Protein AF-A0AAU7AT79-F1 (afdb_monomer_lite)

Sequence (120 aa):
MSTGVRNTGIILLLALGVYALPGGGDTAAFLGALFSTLILASFVFAAWRMYREHRVSLYGLGDRDRGMLYGSVAAIVLAAAGSNKLLNGTGPEIVLWLGLVGGAIYGFYTVYTNFRAYNF

pLDDT: mean 85.04, std 7.36, range [48.0, 95.81]

Radius of gyration: 20.92 Å; chains: 1; bounding box: 58×31×55 Å

Structure (mmCIF, N/CA/C/O backbone):
data_AF-A0AAU7AT79-F1
#
_entry.id   AF-A0AAU7AT79-F1
#
loop_
_atom_site.group_PDB
_atom_site.id
_atom_site.type_symbol
_atom_site.label_atom_id
_atom_site.label_alt_id
_atom_site.label_comp_id
_atom_site.label_asym_id
_atom_site.label_entity_id
_atom_site.label_seq_id
_atom_site.pdbx_PDB_ins_code
_atom_site.Cartn_x
_atom_site.Cartn_y
_atom_site.Cartn_z
_atom_site.occupancy
_atom_site.B_iso_or_equiv
_atom_site.auth_seq_id
_atom_site.auth_comp_id
_atom_site.auth_asym_id
_atom_site.auth_atom_id
_atom_site.pdbx_PDB_model_num
ATOM 1 N N . MET A 1 1 ? 37.171 -10.091 -0.252 1.00 61.50 1 MET A N 1
ATOM 2 C CA . MET A 1 1 ? 35.912 -9.486 -0.751 1.00 61.50 1 MET A CA 1
ATOM 3 C C . MET A 1 1 ? 34.798 -9.813 0.227 1.00 61.50 1 MET A C 1
ATOM 5 O O . MET A 1 1 ? 34.676 -10.975 0.591 1.00 61.50 1 MET A O 1
ATOM 9 N N . SER A 1 2 ? 34.026 -8.822 0.679 1.00 75.69 2 SER A N 1
ATOM 10 C CA . SER A 1 2 ? 32.837 -9.075 1.502 1.00 75.69 2 SER A CA 1
ATOM 11 C C . SER A 1 2 ? 31.763 -9.777 0.663 1.00 75.69 2 SER A C 1
ATOM 13 O O . SER A 1 2 ? 31.662 -9.554 -0.546 1.00 75.69 2 SER A O 1
ATOM 15 N N . THR A 1 3 ? 30.962 -10.640 1.288 1.00 83.88 3 THR A N 1
ATOM 16 C CA . THR A 1 3 ? 29.921 -11.439 0.618 1.00 83.88 3 THR A CA 1
ATOM 17 C C . THR A 1 3 ? 28.972 -10.577 -0.222 1.00 83.88 3 THR A C 1
ATOM 19 O O . THR A 1 3 ? 28.595 -10.977 -1.320 1.00 83.88 3 THR A O 1
ATOM 22 N N . GLY A 1 4 ? 28.663 -9.359 0.240 1.00 84.19 4 GLY A N 1
ATOM 23 C CA . GLY A 1 4 ? 27.832 -8.400 -0.492 1.00 84.19 4 GLY A CA 1
ATOM 24 C C . GLY A 1 4 ? 28.435 -7.977 -1.833 1.00 84.19 4 GLY A C 1
ATOM 25 O O . GLY A 1 4 ? 27.763 -8.069 -2.852 1.00 84.19 4 GLY A O 1
ATOM 26 N N . VAL A 1 5 ? 29.719 -7.602 -1.867 1.00 88.88 5 VAL A N 1
ATOM 27 C CA . VAL A 1 5 ? 30.388 -7.162 -3.108 1.00 88.88 5 VAL A CA 1
ATOM 28 C C . VAL A 1 5 ? 30.427 -8.285 -4.146 1.00 88.88 5 VAL A C 1
ATOM 30 O O . VAL A 1 5 ? 30.172 -8.054 -5.326 1.00 88.88 5 VAL A O 1
ATOM 33 N N . ARG A 1 6 ? 30.692 -9.521 -3.706 1.00 88.06 6 ARG A N 1
ATOM 34 C CA . ARG A 1 6 ? 30.677 -10.699 -4.584 1.00 88.06 6 ARG A CA 1
ATOM 35 C C . ARG A 1 6 ? 29.274 -10.976 -5.131 1.00 88.06 6 ARG A C 1
ATOM 37 O O . ARG A 1 6 ? 29.130 -11.178 -6.332 1.00 88.06 6 ARG A O 1
ATOM 44 N N . ASN A 1 7 ? 28.255 -10.987 -4.274 1.00 92.50 7 ASN A N 1
ATOM 45 C CA . ASN A 1 7 ? 26.883 -11.283 -4.689 1.00 92.50 7 ASN A CA 1
ATOM 46 C C . ASN A 1 7 ? 26.353 -10.227 -5.664 1.00 92.50 7 ASN A C 1
ATOM 48 O O . ASN A 1 7 ? 25.788 -10.584 -6.694 1.00 92.50 7 ASN A O 1
ATOM 52 N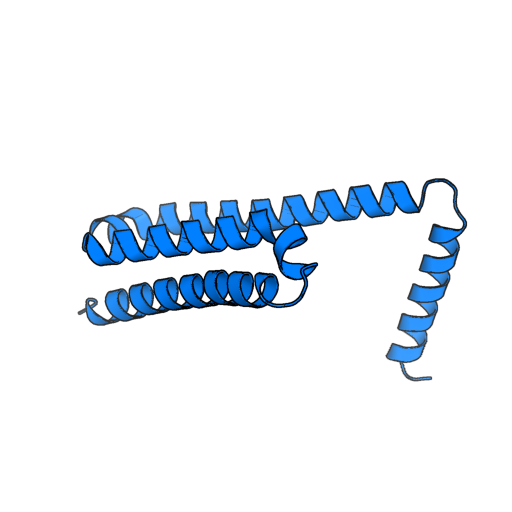 N . THR A 1 8 ? 26.605 -8.946 -5.394 1.00 89.31 8 THR A N 1
ATOM 53 C CA . THR A 1 8 ? 26.244 -7.860 -6.311 1.00 89.31 8 THR A CA 1
ATOM 54 C C . THR A 1 8 ? 26.952 -8.007 -7.658 1.00 89.31 8 THR A C 1
ATOM 56 O O . THR A 1 8 ? 26.312 -7.870 -8.696 1.00 89.31 8 THR A O 1
ATOM 59 N N . GLY A 1 9 ? 28.243 -8.364 -7.669 1.00 90.69 9 GLY A N 1
ATOM 60 C CA . GLY A 1 9 ? 28.981 -8.627 -8.909 1.00 90.69 9 GLY A CA 1
ATOM 61 C C . GLY A 1 9 ? 28.399 -9.782 -9.733 1.00 90.69 9 GLY A C 1
ATOM 62 O O . GLY A 1 9 ? 28.290 -9.670 -10.952 1.00 90.69 9 GLY A O 1
ATOM 63 N N . ILE A 1 10 ? 27.961 -10.863 -9.077 1.00 88.62 10 ILE A N 1
ATOM 64 C CA . ILE A 1 10 ? 27.292 -11.996 -9.739 1.00 88.62 10 ILE A CA 1
ATOM 65 C C . ILE A 1 10 ? 25.962 -11.550 -10.361 1.00 88.62 10 ILE A C 1
ATOM 67 O O . ILE A 1 10 ? 25.694 -11.867 -11.516 1.00 88.62 10 ILE A O 1
ATOM 71 N N . ILE A 1 11 ? 25.150 -10.78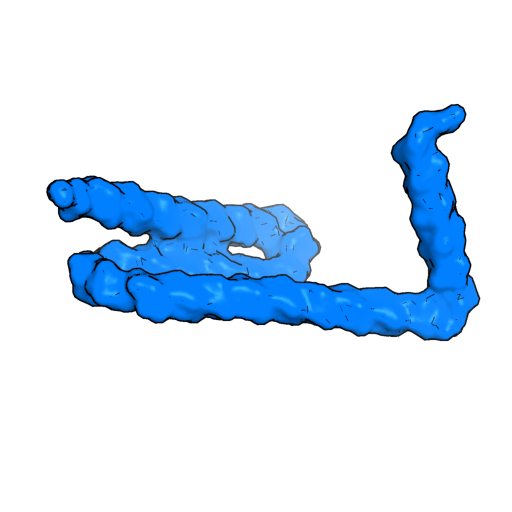6 -9.625 1.00 89.75 11 ILE A N 1
ATOM 72 C CA . ILE A 1 11 ? 23.864 -10.273 -10.123 1.00 89.75 11 ILE A CA 1
ATOM 73 C C . ILE A 1 11 ? 24.075 -9.374 -11.348 1.00 89.75 11 ILE A C 1
ATOM 75 O O . ILE A 1 11 ? 23.362 -9.520 -12.337 1.00 89.75 11 ILE A O 1
ATOM 79 N N . LEU A 1 12 ? 25.077 -8.488 -11.319 1.00 89.12 12 LEU A N 1
ATOM 80 C CA . LEU A 1 12 ? 25.396 -7.603 -12.444 1.00 89.12 12 LEU A CA 1
ATOM 81 C C . LEU A 1 12 ? 25.858 -8.374 -13.688 1.00 89.12 12 LEU A C 1
ATOM 83 O O . LEU A 1 12 ? 25.437 -8.047 -14.795 1.00 89.12 12 LEU A O 1
ATOM 87 N N . LEU A 1 13 ? 26.680 -9.414 -13.516 1.00 86.81 13 LEU A N 1
ATOM 88 C CA . LEU A 1 13 ? 27.111 -10.276 -14.622 1.00 86.81 13 LEU A CA 1
ATOM 89 C C . LEU A 1 13 ? 25.936 -11.027 -15.258 1.00 86.81 13 LEU A C 1
ATOM 91 O O . LEU A 1 13 ? 25.831 -11.078 -16.482 1.00 86.81 13 LEU A O 1
ATOM 95 N N . LEU A 1 14 ? 25.031 -11.570 -14.440 1.00 84.62 14 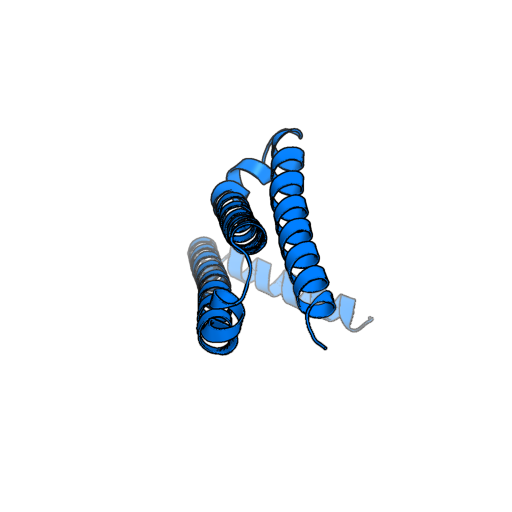LEU A N 1
ATOM 96 C CA . LEU A 1 14 ? 23.817 -12.225 -14.931 1.00 84.62 14 LEU A CA 1
ATOM 97 C C . LEU A 1 14 ? 22.905 -11.235 -15.666 1.00 84.62 14 LEU A C 1
ATOM 99 O O . LEU A 1 14 ? 22.402 -11.555 -16.740 1.00 84.62 14 LEU A O 1
ATOM 103 N N . ALA A 1 15 ? 22.738 -10.021 -15.134 1.00 81.25 15 ALA A N 1
ATOM 104 C CA . ALA A 1 15 ? 21.951 -8.968 -15.771 1.00 81.25 15 ALA A CA 1
ATOM 105 C C . ALA A 1 15 ? 22.518 -8.566 -17.146 1.00 81.25 15 ALA A C 1
ATOM 107 O O . ALA A 1 15 ? 21.756 -8.411 -18.097 1.00 81.25 15 ALA A O 1
ATOM 108 N N . LEU A 1 16 ? 23.846 -8.468 -17.276 1.00 81.31 16 LEU A N 1
ATOM 109 C CA . LEU A 1 16 ? 24.528 -8.237 -18.556 1.00 81.31 16 LEU A CA 1
ATOM 110 C C . LEU A 1 16 ? 24.276 -9.369 -19.561 1.00 81.31 16 LEU A C 1
ATOM 112 O O . LEU A 1 16 ? 24.021 -9.101 -20.734 1.00 81.31 16 LEU A O 1
ATOM 116 N N . GLY A 1 17 ? 24.295 -10.623 -19.101 1.00 77.75 17 GLY A N 1
ATOM 117 C CA . GLY A 1 17 ? 23.952 -11.782 -19.928 1.00 77.75 17 GLY A CA 1
ATOM 118 C C . GLY A 1 17 ? 22.506 -11.745 -20.433 1.00 77.75 17 GLY A C 1
ATOM 119 O O . GLY A 1 17 ? 22.263 -11.990 -21.610 1.00 77.75 17 GLY A O 1
ATOM 120 N N . VAL A 1 18 ? 21.553 -11.375 -19.571 1.00 76.62 18 VAL A N 1
ATOM 121 C CA . VAL A 1 18 ? 20.134 -11.220 -19.940 1.00 76.62 18 VAL A CA 1
ATOM 122 C C . VAL A 1 18 ? 19.924 -10.057 -20.912 1.00 76.62 18 VAL A C 1
ATOM 124 O O . VAL A 1 18 ? 19.138 -10.188 -21.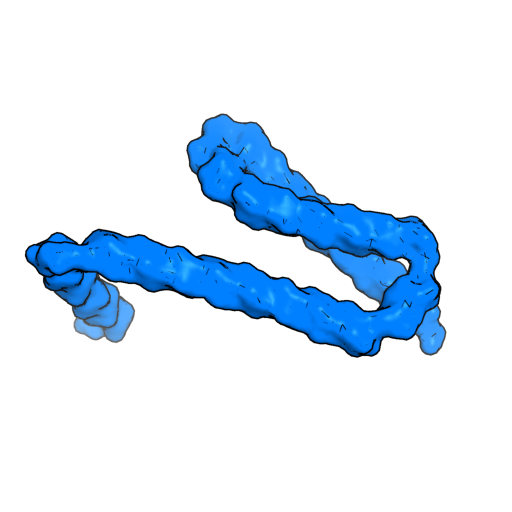844 1.00 76.62 18 VAL A O 1
ATOM 127 N N . TYR A 1 19 ? 20.642 -8.944 -20.739 1.00 76.38 19 TYR A N 1
ATOM 128 C CA . TYR A 1 19 ? 20.582 -7.797 -21.651 1.00 76.38 19 TYR A CA 1
ATOM 129 C C . TYR A 1 19 ? 21.080 -8.137 -23.066 1.00 76.38 19 TYR A C 1
ATOM 131 O O . TYR A 1 19 ? 20.535 -7.642 -24.048 1.00 76.38 19 TYR A O 1
ATOM 139 N N . ALA A 1 20 ? 22.099 -8.993 -23.178 1.00 77.38 20 ALA A N 1
ATOM 140 C CA . ALA A 1 20 ? 22.664 -9.407 -24.461 1.00 77.38 20 ALA A CA 1
ATOM 141 C C . ALA A 1 20 ? 21.814 -10.457 -25.209 1.00 77.38 20 ALA A C 1
ATOM 143 O O . ALA A 1 20 ? 22.027 -10.674 -26.403 1.00 77.38 20 ALA A O 1
ATOM 144 N N . LEU A 1 21 ? 20.868 -11.117 -24.531 1.00 75.69 21 LEU A N 1
ATOM 145 C CA . LEU A 1 21 ? 19.994 -12.130 -25.124 1.00 75.69 21 LEU A CA 1
ATOM 146 C C . LEU A 1 21 ? 18.786 -11.481 -25.833 1.00 75.69 21 LEU A C 1
ATOM 148 O O . LEU A 1 21 ? 18.089 -10.659 -25.227 1.00 75.69 21 LEU A O 1
ATOM 152 N N . PRO A 1 22 ? 18.465 -11.878 -27.082 1.00 68.88 22 PRO A N 1
ATOM 153 C CA . PRO A 1 22 ? 17.235 -11.444 -27.737 1.00 68.88 22 PRO A CA 1
ATOM 154 C C . PRO A 1 22 ? 16.021 -11.890 -26.904 1.00 68.88 22 PRO A C 1
ATOM 156 O O . PRO A 1 22 ? 15.870 -13.076 -26.621 1.00 68.88 22 PRO A O 1
ATOM 159 N N . GLY A 1 23 ? 15.174 -10.943 -26.487 1.00 76.12 23 GLY A N 1
ATOM 160 C CA . GLY A 1 23 ? 13.980 -11.206 -25.663 1.00 76.12 23 GLY A CA 1
ATOM 161 C C . GLY A 1 23 ? 14.153 -11.033 -24.144 1.00 76.12 23 GLY A C 1
ATOM 162 O O . GLY A 1 23 ? 13.191 -11.228 -23.395 1.00 76.12 23 GLY A O 1
ATOM 163 N N . GLY A 1 24 ? 15.336 -10.629 -23.656 1.00 75.44 24 GLY A N 1
ATOM 164 C CA . GLY A 1 24 ? 15.559 -10.361 -22.226 1.00 75.44 24 GLY A CA 1
ATOM 165 C C . GLY A 1 24 ? 14.680 -9.232 -21.668 1.00 75.44 24 GLY A C 1
ATOM 166 O O . GLY A 1 24 ? 14.120 -9.361 -20.578 1.00 75.44 24 GLY A O 1
ATOM 167 N N . GLY A 1 25 ? 14.493 -8.159 -22.445 1.00 80.06 25 GLY A N 1
ATOM 168 C CA . GLY A 1 25 ? 13.613 -7.040 -22.089 1.00 80.06 25 GLY A CA 1
ATOM 169 C C . GLY A 1 25 ? 12.141 -7.445 -21.977 1.00 80.06 25 GLY A C 1
ATOM 170 O O . GLY A 1 25 ? 11.493 -7.124 -20.982 1.00 80.06 25 GLY A O 1
ATOM 171 N N . ASP A 1 26 ? 11.639 -8.221 -22.939 1.00 85.00 26 ASP A N 1
ATOM 172 C CA . ASP A 1 26 ? 10.246 -8.690 -22.950 1.00 85.00 26 ASP A CA 1
ATOM 173 C C . ASP A 1 26 ? 9.962 -9.638 -21.782 1.00 85.00 26 ASP A C 1
ATOM 175 O O . ASP A 1 26 ? 8.939 -9.524 -21.104 1.00 85.00 26 ASP A O 1
ATOM 179 N N . THR A 1 27 ? 10.907 -10.534 -21.487 1.00 83.31 27 THR A N 1
ATOM 180 C CA . THR A 1 27 ? 10.808 -11.442 -20.338 1.00 83.31 27 THR A CA 1
ATOM 181 C C . THR A 1 27 ? 10.797 -10.664 -19.021 1.00 83.31 27 THR A C 1
ATOM 183 O O . THR A 1 27 ? 9.986 -10.950 -18.139 1.00 83.31 27 THR A O 1
ATOM 186 N N . ALA A 1 28 ? 11.657 -9.650 -18.881 1.00 84.19 28 ALA A N 1
ATOM 187 C CA . ALA A 1 28 ? 11.694 -8.803 -17.692 1.00 84.19 28 ALA A CA 1
ATOM 188 C C . ALA A 1 28 ? 10.398 -7.995 -17.516 1.00 84.19 28 ALA A C 1
ATOM 190 O O . ALA A 1 28 ? 9.873 -7.916 -16.404 1.00 84.19 28 ALA A O 1
ATOM 191 N N . ALA A 1 29 ? 9.848 -7.446 -18.602 1.00 86.25 29 ALA A N 1
ATOM 192 C CA . ALA A 1 29 ? 8.576 -6.731 -18.583 1.00 86.25 29 ALA A CA 1
ATOM 193 C C . ALA A 1 29 ? 7.410 -7.653 -18.192 1.00 86.25 29 ALA A C 1
ATOM 195 O O . ALA A 1 29 ? 6.599 -7.293 -17.337 1.00 86.25 29 ALA A O 1
ATOM 196 N N . PHE A 1 30 ? 7.362 -8.866 -18.753 1.00 88.94 30 PHE A N 1
ATOM 197 C CA . PHE A 1 30 ? 6.365 -9.875 -18.399 1.00 88.94 30 PHE A CA 1
ATOM 198 C C . PHE A 1 30 ? 6.438 -10.256 -16.917 1.00 88.94 30 PHE A C 1
ATOM 200 O O . PHE A 1 30 ? 5.422 -10.228 -16.224 1.00 88.94 30 PHE A O 1
ATOM 207 N N . LEU A 1 31 ? 7.635 -10.567 -16.408 1.00 89.12 31 LEU A N 1
ATOM 208 C CA . LEU A 1 31 ? 7.826 -10.894 -14.994 1.00 89.12 31 LEU A CA 1
ATOM 209 C C . LEU A 1 31 ? 7.451 -9.715 -14.092 1.00 89.12 31 LEU A C 1
ATOM 211 O O . LEU A 1 31 ? 6.778 -9.911 -13.082 1.00 89.12 31 LEU A O 1
ATOM 215 N N . GLY A 1 32 ? 7.825 -8.491 -14.470 1.00 89.06 32 GLY A N 1
ATOM 216 C CA . GLY A 1 32 ? 7.434 -7.278 -13.756 1.00 89.06 32 GLY A CA 1
ATOM 217 C C . GLY A 1 32 ? 5.915 -7.124 -13.663 1.00 89.06 32 GLY A C 1
ATOM 218 O O . GLY A 1 32 ? 5.380 -6.916 -12.573 1.00 89.06 32 GLY A O 1
ATOM 219 N N . ALA A 1 33 ? 5.207 -7.297 -14.781 1.00 88.75 33 ALA A N 1
ATOM 220 C CA . ALA A 1 33 ? 3.749 -7.248 -14.820 1.00 88.75 33 ALA A CA 1
ATOM 221 C C . ALA A 1 33 ? 3.104 -8.378 -14.000 1.00 88.75 33 ALA A C 1
ATOM 223 O O . ALA A 1 33 ? 2.156 -8.132 -13.249 1.00 88.75 33 ALA A O 1
ATOM 224 N N . LEU A 1 34 ? 3.637 -9.601 -14.091 1.00 92.50 34 LEU A N 1
ATOM 225 C CA . LEU A 1 34 ? 3.168 -10.758 -13.331 1.00 92.50 34 LEU A CA 1
ATOM 226 C C . LEU A 1 34 ? 3.298 -10.520 -11.824 1.00 92.50 34 LEU A C 1
ATOM 228 O O . LEU A 1 34 ? 2.315 -10.656 -11.097 1.00 92.50 34 LEU A O 1
ATOM 232 N N . PHE A 1 35 ? 4.481 -10.123 -11.349 1.00 90.88 35 PHE A N 1
ATOM 233 C CA . PHE A 1 35 ? 4.704 -9.854 -9.929 1.00 90.88 35 PHE A CA 1
ATOM 234 C C . PHE A 1 35 ? 3.872 -8.675 -9.434 1.00 90.88 35 PHE A C 1
ATOM 236 O O . PHE A 1 35 ? 3.262 -8.775 -8.374 1.00 90.88 35 PHE A O 1
ATOM 243 N N . SER A 1 36 ? 3.787 -7.591 -10.209 1.00 85.06 36 SER A N 1
ATOM 244 C CA . SER A 1 36 ? 2.928 -6.450 -9.877 1.00 85.06 36 SER A CA 1
ATOM 245 C C . SER A 1 36 ? 1.468 -6.883 -9.698 1.00 85.06 36 SER A C 1
ATOM 247 O O . SER A 1 36 ? 0.835 -6.555 -8.692 1.00 85.06 36 SER A O 1
ATOM 249 N N . THR A 1 37 ? 0.964 -7.713 -10.614 1.00 87.31 37 THR A N 1
ATOM 250 C CA . THR A 1 37 ? -0.399 -8.257 -10.560 1.00 87.31 37 THR A CA 1
ATOM 251 C C . THR A 1 37 ? -0.599 -9.176 -9.357 1.00 87.31 37 THR A C 1
ATOM 253 O O . THR A 1 37 ? -1.601 -9.052 -8.660 1.00 87.31 37 THR A O 1
ATOM 256 N N . LEU A 1 38 ? 0.349 -10.076 -9.072 1.00 91.50 38 LEU A N 1
ATOM 257 C CA . LEU A 1 38 ? 0.276 -10.981 -7.920 1.00 91.50 38 LEU A CA 1
ATOM 258 C C . LEU A 1 38 ? 0.292 -10.222 -6.591 1.00 91.50 38 LEU A C 1
ATOM 260 O O . LEU A 1 38 ? -0.478 -10.549 -5.688 1.00 91.50 38 LEU A O 1
ATOM 264 N N . ILE A 1 39 ? 1.125 -9.186 -6.478 1.00 86.06 39 ILE A N 1
ATOM 265 C CA . ILE A 1 39 ? 1.169 -8.316 -5.301 1.00 86.06 39 ILE A CA 1
ATOM 266 C C . ILE A 1 39 ? -0.183 -7.620 -5.127 1.00 86.06 39 ILE A C 1
ATOM 268 O O . ILE A 1 39 ? -0.772 -7.694 -4.049 1.00 86.06 39 ILE A O 1
ATOM 272 N N . LEU A 1 40 ? -0.729 -7.014 -6.184 1.00 85.94 40 LEU A N 1
ATOM 273 C CA . LEU A 1 40 ? -2.043 -6.374 -6.124 1.00 85.94 40 LEU A CA 1
ATOM 274 C C . LEU A 1 40 ? -3.148 -7.371 -5.739 1.00 85.94 40 LEU A C 1
ATOM 276 O O . LEU A 1 40 ? -3.956 -7.093 -4.854 1.00 85.94 40 LEU A O 1
ATOM 280 N N . ALA A 1 41 ? -3.151 -8.556 -6.351 1.00 87.19 41 ALA A N 1
ATOM 281 C CA . ALA A 1 41 ? -4.099 -9.620 -6.040 1.00 87.19 41 ALA A CA 1
ATOM 282 C C . ALA A 1 41 ? -3.995 -10.070 -4.575 1.00 87.19 41 ALA A C 1
ATOM 284 O O . ALA A 1 41 ? -5.019 -10.299 -3.932 1.00 87.19 41 ALA A O 1
ATOM 285 N N . SER A 1 42 ? -2.782 -10.135 -4.015 1.00 86.38 42 SER A N 1
ATOM 286 C CA . SER A 1 42 ? -2.568 -10.478 -2.606 1.00 86.38 42 SER A CA 1
ATOM 287 C C . SER A 1 42 ? -3.176 -9.441 -1.656 1.00 86.38 42 SER A C 1
ATOM 289 O O . SER A 1 42 ? -3.800 -9.823 -0.666 1.00 86.38 42 SER A O 1
ATOM 291 N N . PHE A 1 43 ? -3.101 -8.146 -1.988 1.00 83.75 43 PHE A N 1
ATOM 292 C CA . PHE A 1 43 ? -3.760 -7.089 -1.216 1.00 83.75 43 PHE A CA 1
ATOM 293 C C . PHE A 1 43 ? -5.284 -7.195 -1.284 1.00 83.75 43 PHE A C 1
ATOM 295 O O . PHE A 1 43 ? -5.948 -7.088 -0.254 1.00 83.75 43 PHE A O 1
ATOM 302 N N . VAL A 1 44 ? -5.848 -7.460 -2.467 1.00 85.31 44 VAL A N 1
ATOM 303 C CA . VAL A 1 44 ? -7.297 -7.676 -2.632 1.00 85.31 44 VAL A CA 1
ATOM 304 C C . VAL A 1 44 ? -7.756 -8.894 -1.832 1.00 85.31 44 VAL A C 1
ATOM 306 O O . VAL A 1 44 ? -8.759 -8.830 -1.121 1.00 85.31 44 VAL A O 1
ATOM 309 N N . PHE A 1 45 ? -6.999 -9.991 -1.892 1.00 86.06 45 PHE A N 1
ATOM 310 C CA . PHE A 1 45 ? -7.279 -11.190 -1.112 1.00 86.06 45 PHE A CA 1
ATOM 311 C C . PHE A 1 45 ? -7.203 -10.922 0.395 1.00 86.06 45 PHE A C 1
ATOM 313 O O . PHE A 1 45 ? -8.102 -11.329 1.130 1.00 86.06 45 PHE A O 1
ATOM 320 N N . ALA A 1 46 ? -6.181 -10.202 0.863 1.00 83.62 46 ALA A N 1
ATOM 321 C CA . ALA A 1 46 ? -6.042 -9.819 2.264 1.00 83.62 46 ALA A CA 1
ATOM 322 C C . ALA A 1 46 ? -7.207 -8.933 2.734 1.00 83.62 46 ALA A C 1
ATOM 324 O O . ALA A 1 46 ? -7.775 -9.181 3.798 1.00 83.62 46 ALA A O 1
ATOM 325 N N . ALA A 1 47 ? -7.624 -7.955 1.925 1.00 82.12 47 ALA A N 1
ATOM 326 C CA . ALA A 1 47 ? -8.783 -7.113 2.213 1.00 82.12 47 ALA A CA 1
ATOM 327 C C . ALA A 1 47 ? -10.079 -7.937 2.286 1.00 82.12 47 ALA A C 1
ATOM 329 O O . ALA A 1 47 ? -10.864 -7.785 3.223 1.00 82.12 47 ALA A O 1
ATOM 330 N N . TRP A 1 48 ? -10.281 -8.862 1.344 1.00 83.31 48 TRP A N 1
ATOM 331 C CA . TRP A 1 48 ? -11.427 -9.771 1.345 1.00 83.31 48 TRP A CA 1
ATOM 332 C C . TRP A 1 48 ? -11.436 -10.696 2.569 1.00 83.31 48 TRP A C 1
ATOM 334 O O . TRP A 1 48 ? -12.469 -10.846 3.226 1.00 83.31 48 TRP A O 1
ATOM 344 N N . ARG A 1 49 ? -10.283 -11.277 2.918 1.00 88.44 49 ARG A N 1
ATOM 345 C CA . ARG A 1 49 ? -10.090 -12.108 4.114 1.00 88.44 49 ARG A CA 1
ATOM 346 C C . ARG A 1 49 ? -10.454 -11.326 5.376 1.00 88.44 49 ARG A C 1
ATOM 348 O O . ARG A 1 49 ? -11.288 -11.797 6.147 1.00 88.44 49 ARG A O 1
ATOM 355 N N . MET A 1 50 ? -9.897 -10.126 5.537 1.00 81.31 50 MET A N 1
ATOM 356 C CA . MET A 1 50 ? -10.153 -9.246 6.681 1.00 81.31 50 MET A CA 1
ATOM 357 C C . MET A 1 50 ? -11.625 -8.862 6.790 1.00 81.31 50 MET A C 1
ATOM 359 O O . MET A 1 50 ? -12.196 -8.940 7.878 1.00 81.31 50 MET A O 1
ATOM 363 N N . TYR A 1 51 ? -12.263 -8.520 5.667 1.00 81.88 51 TYR A N 1
ATOM 364 C CA . TYR A 1 51 ? -13.695 -8.237 5.620 1.00 81.88 51 TYR A CA 1
ATOM 365 C C . TYR A 1 51 ? -14.524 -9.438 6.080 1.00 81.88 51 TYR A C 1
ATOM 367 O O . TYR A 1 51 ? -15.433 -9.287 6.889 1.00 81.88 51 TYR A O 1
ATOM 375 N N . ARG A 1 52 ? -14.209 -10.648 5.603 1.00 84.94 52 ARG A N 1
ATOM 376 C CA . ARG A 1 52 ? -14.944 -11.867 5.976 1.00 84.94 52 ARG A CA 1
ATOM 377 C C . ARG A 1 52 ? -14.817 -12.192 7.463 1.00 84.94 52 ARG A C 1
ATOM 379 O O . ARG A 1 52 ? -15.809 -12.613 8.053 1.00 84.94 52 ARG A O 1
ATOM 386 N N . GLU A 1 53 ? -13.641 -11.985 8.048 1.00 87.25 53 GLU A N 1
ATOM 387 C CA . GLU A 1 53 ? -13.385 -12.214 9.475 1.00 87.25 53 GLU A CA 1
ATOM 388 C C . GLU A 1 53 ? -14.071 -11.179 10.365 1.00 87.25 53 GLU A C 1
ATOM 390 O O . GLU A 1 53 ? -14.713 -11.538 11.348 1.00 87.25 53 GLU A O 1
ATOM 395 N N . HIS A 1 54 ? -14.000 -9.903 9.988 1.00 83.25 54 HIS A N 1
ATOM 396 C CA . HIS A 1 54 ? -14.460 -8.794 10.823 1.00 83.25 54 HIS A CA 1
ATOM 397 C C . HIS A 1 54 ? -15.828 -8.251 10.405 1.00 83.25 54 HIS A C 1
ATOM 399 O O . HIS A 1 54 ? -16.238 -7.208 10.904 1.00 83.25 54 HIS A O 1
ATOM 405 N N . ARG A 1 55 ? -16.565 -8.935 9.514 1.00 81.19 55 ARG A N 1
ATOM 406 C CA . ARG A 1 55 ? -17.850 -8.445 8.974 1.00 81.19 55 ARG A CA 1
ATOM 407 C C . ARG A 1 55 ? -18.832 -8.031 10.067 1.00 81.19 55 ARG A C 1
ATOM 409 O O . ARG A 1 55 ? -19.489 -7.010 9.929 1.00 81.19 55 ARG A O 1
ATOM 416 N N . VAL A 1 56 ? -18.913 -8.803 11.152 1.00 80.12 56 VAL A N 1
ATOM 417 C CA . VAL A 1 56 ? -19.836 -8.537 12.267 1.00 80.12 56 VAL A CA 1
ATOM 418 C C . VAL A 1 56 ? -19.428 -7.253 12.988 1.00 80.12 56 VAL A C 1
ATOM 420 O O . VAL A 1 56 ? -20.254 -6.365 13.171 1.00 80.12 56 VAL A O 1
ATOM 423 N N . SER A 1 57 ? -18.138 -7.109 13.291 1.00 80.75 57 SER A N 1
ATOM 424 C CA . SER A 1 57 ? -17.551 -5.900 13.876 1.00 80.75 57 SER A CA 1
ATOM 425 C C . SER A 1 57 ? -17.723 -4.677 12.968 1.00 80.75 57 SER A C 1
ATOM 427 O O . SER A 1 57 ? -17.973 -3.578 13.448 1.00 80.75 57 SER A O 1
ATOM 429 N N . LEU A 1 58 ? -17.649 -4.873 11.648 1.00 78.44 58 LEU A N 1
ATOM 430 C CA . LEU A 1 58 ? -17.826 -3.821 10.647 1.00 78.44 58 LEU A CA 1
ATOM 431 C C . LEU A 1 58 ? -19.260 -3.274 10.615 1.00 78.44 58 LEU A C 1
ATOM 433 O O . LEU A 1 58 ? -19.450 -2.083 10.384 1.00 78.44 58 LEU A O 1
ATOM 437 N N . TYR A 1 59 ? -20.263 -4.132 10.827 1.00 79.50 59 TYR A N 1
ATOM 438 C CA . TYR A 1 59 ? -21.665 -3.710 10.914 1.00 79.50 59 TYR A CA 1
ATOM 439 C C . TYR A 1 59 ? -22.000 -3.035 12.248 1.00 79.50 59 TYR A C 1
ATOM 441 O O . TYR A 1 59 ? -22.919 -2.224 12.282 1.00 79.50 59 TYR A O 1
ATOM 449 N N . GLY A 1 60 ? -21.257 -3.338 13.317 1.00 79.44 60 GLY A N 1
ATOM 450 C CA . GLY A 1 60 ? -21.366 -2.641 14.604 1.00 79.44 60 GLY A CA 1
ATOM 451 C C . GLY A 1 60 ? -20.696 -1.262 14.625 1.00 79.44 60 GLY A C 1
ATOM 452 O O . GLY A 1 60 ? -20.884 -0.499 15.568 1.00 79.44 60 GLY A O 1
ATOM 453 N N . LEU A 1 61 ? -19.919 -0.937 13.593 1.00 79.00 61 LEU A N 1
ATOM 454 C CA . LEU A 1 61 ? -19.226 0.336 13.457 1.00 79.00 61 LEU A CA 1
ATOM 455 C C . LEU A 1 61 ? -20.217 1.441 13.042 1.00 79.00 61 LEU A C 1
ATOM 457 O O . LEU A 1 61 ? -21.032 1.238 12.138 1.00 79.00 61 LEU A O 1
ATOM 461 N N . GLY A 1 62 ? -20.137 2.619 13.666 1.00 83.56 62 GLY A N 1
ATOM 462 C CA . GLY A 1 62 ? -20.999 3.753 13.316 1.00 83.56 62 GLY A CA 1
ATOM 463 C C . GLY A 1 62 ? -20.796 4.224 11.869 1.00 83.56 62 GLY A C 1
ATOM 464 O O . GLY A 1 62 ? -19.708 4.084 11.305 1.00 83.56 62 GLY A O 1
ATOM 465 N N . ASP A 1 63 ? -21.826 4.829 11.265 1.00 85.88 63 ASP A N 1
ATOM 466 C CA . ASP A 1 63 ? -21.810 5.243 9.848 1.00 85.88 63 ASP A CA 1
ATOM 467 C C . ASP A 1 63 ? -20.624 6.152 9.491 1.00 85.88 63 ASP A C 1
ATOM 469 O O . ASP A 1 63 ? -20.062 6.050 8.399 1.00 85.88 63 ASP A O 1
ATOM 473 N N . ARG A 1 64 ? -20.187 6.995 10.436 1.00 85.75 64 ARG A N 1
ATOM 474 C CA . ARG A 1 64 ? -19.015 7.865 10.272 1.00 85.75 64 ARG A CA 1
ATOM 475 C C . ARG A 1 64 ? -17.721 7.070 10.089 1.00 85.75 64 ARG A C 1
ATOM 477 O O . ARG A 1 64 ? -16.971 7.340 9.154 1.00 85.75 64 ARG A O 1
ATOM 484 N N . ASP A 1 65 ? -17.467 6.091 10.953 1.00 85.69 65 ASP A N 1
ATOM 485 C CA . ASP A 1 65 ? -16.248 5.278 10.898 1.00 85.69 65 ASP A CA 1
ATOM 486 C C . ASP A 1 65 ? -16.263 4.343 9.682 1.00 85.69 65 ASP A C 1
ATOM 488 O O . ASP A 1 65 ? -15.230 4.135 9.045 1.00 85.69 65 ASP A O 1
ATOM 492 N N . ARG A 1 66 ? -17.442 3.843 9.283 1.00 86.38 66 ARG A N 1
ATOM 493 C CA . ARG A 1 66 ? -17.604 3.078 8.034 1.00 86.38 66 ARG A CA 1
ATOM 494 C C . ARG A 1 66 ? -17.292 3.936 6.814 1.00 86.38 66 ARG A C 1
ATOM 496 O O . ARG A 1 66 ? -16.555 3.493 5.936 1.00 86.38 66 ARG A O 1
ATOM 503 N N . GLY A 1 67 ? -17.808 5.164 6.773 1.00 87.00 67 GLY A N 1
ATOM 504 C CA . GLY A 1 67 ? -17.495 6.131 5.722 1.00 87.00 67 GLY A CA 1
ATOM 505 C C . GLY A 1 67 ? -15.997 6.429 5.641 1.00 87.00 67 GLY A C 1
ATOM 506 O O . GLY A 1 67 ? -15.428 6.399 4.551 1.00 87.00 67 GLY A O 1
ATOM 507 N N . MET A 1 68 ? -15.344 6.633 6.789 1.00 89.25 68 MET A N 1
ATOM 508 C CA . MET A 1 68 ? -13.897 6.857 6.875 1.00 89.25 68 MET A CA 1
ATOM 509 C C . MET A 1 68 ? -13.108 5.653 6.343 1.00 89.25 68 MET A C 1
ATOM 511 O O . MET A 1 68 ? -12.212 5.820 5.519 1.00 89.25 68 MET A O 1
ATOM 515 N N . LEU A 1 69 ? -13.478 4.435 6.754 1.00 87.44 69 LEU A N 1
ATOM 516 C CA . LEU A 1 69 ? -12.833 3.200 6.313 1.00 87.44 69 LEU A CA 1
ATOM 517 C C . LEU A 1 69 ? -12.947 3.019 4.793 1.00 87.44 69 LEU A C 1
ATOM 519 O O . LEU A 1 69 ? -11.948 2.762 4.121 1.00 87.44 69 LEU A O 1
ATOM 523 N N . TYR A 1 70 ? -14.149 3.179 4.234 1.00 89.44 70 TYR A N 1
ATOM 524 C CA . TYR A 1 70 ? -14.360 3.054 2.791 1.00 89.44 70 TYR A CA 1
ATOM 525 C C . TYR A 1 70 ? -13.675 4.175 2.007 1.00 89.44 70 TYR A C 1
ATOM 527 O O . TYR A 1 70 ? -13.118 3.912 0.942 1.00 89.44 70 TYR A O 1
ATOM 535 N N . GLY A 1 71 ? -13.644 5.393 2.551 1.00 90.69 71 GLY A N 1
ATOM 536 C CA . GLY A 1 71 ? -12.886 6.510 1.994 1.00 90.69 71 GLY A CA 1
ATOM 537 C C . GLY A 1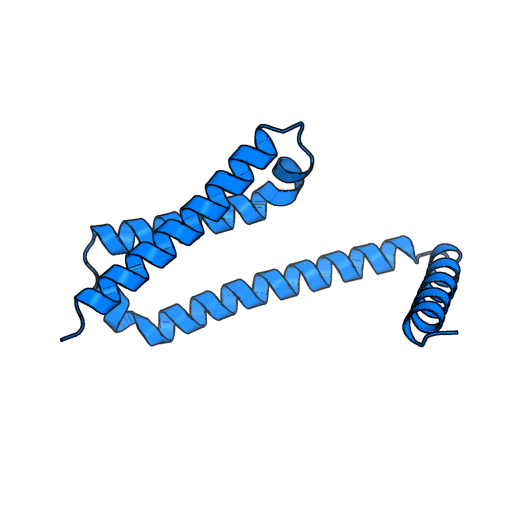 71 ? -11.383 6.226 1.941 1.00 90.69 71 GLY A C 1
ATOM 538 O O . GLY A 1 71 ? -10.763 6.429 0.900 1.00 90.69 71 GLY A O 1
ATOM 539 N N . SER A 1 72 ? -10.806 5.673 3.012 1.00 90.12 72 SER A N 1
ATOM 540 C CA . SER A 1 72 ? -9.398 5.257 3.050 1.00 90.12 72 SER A CA 1
ATOM 541 C C . SER A 1 72 ? -9.081 4.158 2.037 1.00 90.12 72 SER A C 1
ATOM 543 O O . SER A 1 72 ? -8.052 4.221 1.362 1.00 90.12 72 SER A O 1
ATOM 545 N N . VAL A 1 73 ? -9.969 3.171 1.883 1.00 89.31 73 VAL A N 1
ATOM 546 C CA . VAL A 1 73 ? -9.821 2.129 0.853 1.00 89.31 73 VAL A CA 1
ATOM 547 C C . VAL A 1 73 ? -9.890 2.741 -0.549 1.00 89.31 73 VAL A C 1
ATOM 549 O O . VAL A 1 73 ? -9.056 2.434 -1.395 1.00 89.31 73 VAL A O 1
ATOM 552 N N . ALA A 1 74 ? -10.835 3.642 -0.814 1.00 89.75 74 ALA A N 1
ATOM 553 C CA . ALA A 1 74 ? -10.909 4.318 -2.106 1.00 89.75 74 ALA A CA 1
ATOM 554 C C . ALA A 1 74 ? -9.636 5.137 -2.390 1.00 89.75 74 ALA A C 1
ATOM 556 O O . ALA A 1 74 ? -9.078 5.052 -3.484 1.00 89.75 74 ALA A O 1
ATOM 557 N N . ALA A 1 75 ? -9.126 5.869 -1.395 1.00 92.12 75 ALA A N 1
ATOM 558 C CA . ALA A 1 75 ? -7.909 6.664 -1.519 1.00 92.12 75 ALA A CA 1
ATOM 559 C C . ALA A 1 75 ? -6.672 5.805 -1.832 1.00 92.12 75 ALA A C 1
ATOM 561 O O . ALA A 1 75 ? -5.905 6.163 -2.728 1.00 92.12 75 ALA A O 1
ATOM 562 N N . ILE A 1 76 ? -6.495 4.653 -1.167 1.00 89.50 76 ILE A N 1
ATOM 563 C CA . ILE A 1 76 ? -5.352 3.767 -1.440 1.00 89.50 76 ILE A CA 1
ATOM 564 C C . ILE A 1 76 ? -5.439 3.152 -2.844 1.00 89.50 76 ILE A C 1
ATOM 566 O O . ILE A 1 76 ? -4.426 3.047 -3.534 1.00 89.50 76 ILE A O 1
ATOM 570 N N . VAL A 1 77 ? -6.647 2.804 -3.304 1.00 88.06 77 VAL A N 1
ATOM 571 C CA . VAL A 1 77 ? -6.870 2.273 -4.658 1.00 88.06 77 VAL A CA 1
ATOM 572 C C . VAL A 1 77 ? -6.559 3.334 -5.712 1.00 88.06 77 VAL A C 1
ATOM 574 O O . VAL A 1 77 ? -5.877 3.036 -6.691 1.00 88.06 77 VAL A O 1
ATOM 577 N N . LEU A 1 78 ? -6.989 4.581 -5.502 1.00 89.44 78 LEU A N 1
ATOM 578 C CA . LEU A 1 78 ? -6.669 5.695 -6.398 1.00 89.44 78 LEU A CA 1
ATOM 579 C C . LEU A 1 78 ? -5.165 5.997 -6.423 1.00 89.44 78 LEU A C 1
ATOM 581 O O . LEU A 1 78 ? -4.604 6.204 -7.500 1.00 89.44 78 LEU A O 1
ATOM 585 N N . ALA A 1 79 ? -4.497 5.967 -5.266 1.00 90.25 79 ALA A N 1
ATOM 586 C CA . ALA A 1 79 ? -3.048 6.136 -5.182 1.00 90.25 79 ALA A CA 1
ATOM 587 C C . ALA A 1 79 ? -2.295 5.024 -5.929 1.00 90.25 79 ALA A C 1
ATOM 589 O O . ALA A 1 79 ? -1.318 5.301 -6.626 1.00 90.25 79 ALA A O 1
ATOM 590 N N . ALA A 1 80 ? -2.760 3.775 -5.822 1.00 86.81 80 ALA A N 1
ATOM 591 C CA . ALA A 1 80 ? -2.184 2.639 -6.534 1.00 86.81 80 ALA A CA 1
ATOM 592 C C . ALA A 1 80 ? -2.419 2.738 -8.049 1.00 86.81 80 ALA A C 1
ATOM 594 O O . ALA A 1 80 ? -1.469 2.622 -8.819 1.00 86.81 80 ALA A O 1
ATOM 595 N N . ALA A 1 81 ? -3.646 3.026 -8.492 1.00 87.62 81 ALA A N 1
ATOM 596 C CA . ALA A 1 81 ? -3.982 3.153 -9.911 1.00 87.62 81 ALA A CA 1
ATOM 597 C C . ALA A 1 81 ? -3.264 4.336 -10.586 1.00 87.62 81 ALA A C 1
ATOM 599 O O . ALA A 1 81 ? -2.816 4.236 -11.726 1.00 87.62 81 ALA A O 1
ATOM 600 N N . GLY A 1 82 ? -3.125 5.456 -9.871 1.00 87.31 82 GLY A N 1
ATOM 601 C CA . GLY A 1 82 ? -2.444 6.654 -10.353 1.00 87.31 82 GLY A CA 1
ATOM 602 C C . GLY A 1 82 ? -0.925 6.642 -10.177 1.00 87.31 82 GLY A C 1
ATOM 603 O O . GLY A 1 82 ? -0.276 7.570 -10.650 1.00 87.31 82 GLY A O 1
ATOM 604 N N . SER A 1 83 ? -0.345 5.633 -9.522 1.00 86.75 83 SER A N 1
ATOM 605 C CA . SER A 1 83 ? 1.064 5.631 -9.089 1.00 86.75 83 SER A CA 1
ATOM 606 C C . SER A 1 83 ? 2.059 5.926 -10.219 1.00 86.75 83 SER A C 1
ATOM 608 O O . SER A 1 83 ? 2.902 6.803 -10.060 1.00 86.75 83 SER A O 1
ATOM 610 N N . ASN A 1 84 ? 1.907 5.310 -11.397 1.00 84.12 84 ASN A N 1
ATOM 611 C CA . ASN A 1 84 ? 2.767 5.588 -12.559 1.00 84.12 84 ASN A CA 1
ATOM 612 C C . ASN A 1 84 ? 2.700 7.045 -13.040 1.00 84.12 84 ASN A C 1
ATOM 614 O O . ASN A 1 84 ? 3.697 7.586 -13.503 1.00 84.12 84 ASN A O 1
ATOM 618 N N . LYS A 1 85 ? 1.535 7.693 -12.958 1.00 87.44 85 LYS A N 1
ATOM 619 C CA . LYS A 1 85 ? 1.387 9.100 -13.355 1.00 87.44 85 LYS A CA 1
ATOM 620 C C . LYS A 1 85 ? 1.872 10.034 -12.251 1.00 87.44 85 LYS A C 1
ATOM 622 O O . LYS A 1 85 ? 2.496 11.047 -12.535 1.00 87.44 85 LYS A O 1
ATOM 627 N N . LEU A 1 86 ? 1.563 9.694 -11.003 1.00 86.62 86 LEU A N 1
ATOM 628 C CA . LEU A 1 86 ? 1.790 10.578 -9.873 1.00 86.62 86 LEU A CA 1
ATOM 629 C C . LEU A 1 86 ? 3.248 10.582 -9.396 1.00 86.62 86 LEU A C 1
ATOM 631 O O . LEU A 1 86 ? 3.753 11.625 -8.999 1.00 86.62 86 LEU A O 1
ATOM 635 N N . LEU A 1 87 ? 3.936 9.441 -9.472 1.00 88.50 87 LEU A N 1
ATOM 636 C CA . LEU A 1 87 ? 5.335 9.318 -9.050 1.00 88.50 87 LEU A CA 1
ATOM 637 C C . LEU A 1 87 ? 6.330 9.824 -10.101 1.00 88.50 87 LEU A C 1
ATOM 639 O O . LEU A 1 87 ? 7.428 10.231 -9.742 1.00 88.50 87 LEU A O 1
ATOM 643 N N . ASN A 1 88 ? 5.942 9.833 -11.379 1.00 89.19 88 ASN A N 1
ATOM 644 C CA . ASN A 1 88 ? 6.776 10.331 -12.479 1.00 89.19 88 ASN A CA 1
ATOM 645 C C . ASN A 1 88 ? 6.553 11.828 -12.780 1.00 89.19 88 ASN A C 1
ATOM 647 O O . ASN A 1 88 ? 7.093 12.346 -13.756 1.00 89.19 88 ASN A O 1
ATOM 651 N N . GLY A 1 89 ? 5.717 12.507 -11.989 1.00 84.88 89 GLY A N 1
ATOM 652 C CA . GLY A 1 89 ? 5.369 13.915 -12.168 1.00 84.88 89 GLY A CA 1
ATOM 653 C C . GLY A 1 89 ? 6.409 14.894 -11.615 1.00 84.88 89 GLY A C 1
ATOM 654 O O . GLY A 1 89 ? 7.366 14.529 -10.932 1.00 84.88 89 GLY A O 1
ATOM 655 N N . THR A 1 90 ? 6.186 16.177 -11.883 1.00 80.25 90 THR A N 1
ATOM 656 C CA . THR A 1 90 ? 7.058 17.298 -11.504 1.00 80.25 90 THR A CA 1
ATOM 657 C C . THR A 1 90 ? 6.743 17.861 -10.114 1.00 80.25 90 THR A C 1
ATOM 659 O O . THR A 1 90 ? 6.691 19.069 -9.947 1.00 80.25 90 THR A O 1
ATOM 662 N N . GLY A 1 91 ? 6.563 17.019 -9.090 1.00 85.00 91 GLY A N 1
ATOM 663 C CA . GLY A 1 91 ? 6.473 17.445 -7.681 1.00 85.00 91 GLY A CA 1
ATOM 664 C C . GLY A 1 91 ? 5.057 17.489 -7.079 1.00 85.00 91 GL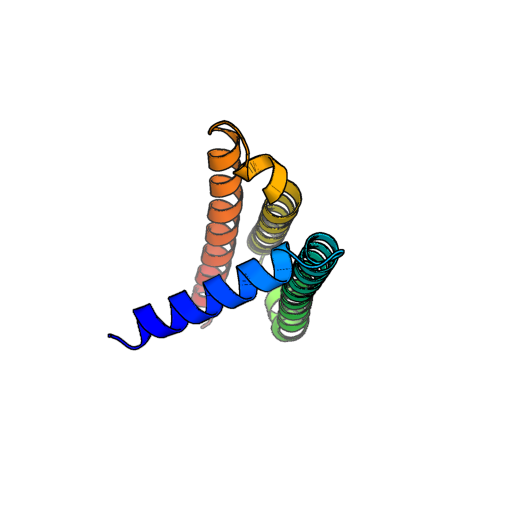Y A C 1
ATOM 665 O O . GLY A 1 91 ? 4.802 16.713 -6.155 1.00 85.00 91 GLY A O 1
ATOM 666 N N . PRO A 1 92 ? 4.114 18.337 -7.546 1.00 91.69 92 PRO A N 1
ATOM 667 C CA . PRO A 1 92 ? 2.743 18.386 -7.031 1.00 91.69 92 PRO A CA 1
ATOM 668 C C . PRO A 1 92 ? 2.024 17.039 -7.078 1.00 91.69 92 PRO A C 1
ATOM 670 O O . PRO A 1 92 ? 1.240 16.718 -6.189 1.00 91.69 92 PRO A O 1
ATOM 673 N N . GLU A 1 93 ? 2.307 16.227 -8.090 1.00 90.88 93 GLU A N 1
ATOM 674 C CA . GLU A 1 93 ? 1.718 14.907 -8.246 1.00 90.88 93 GLU A CA 1
ATOM 675 C C . GLU A 1 93 ? 2.221 13.928 -7.178 1.00 90.88 93 GLU A C 1
ATOM 677 O O . GLU A 1 93 ? 1.436 13.145 -6.640 1.00 90.88 93 GLU A O 1
ATOM 682 N N . ILE A 1 94 ? 3.499 14.034 -6.799 1.00 92.81 94 ILE A N 1
ATOM 683 C CA . ILE A 1 94 ? 4.087 13.262 -5.697 1.00 92.81 94 ILE A CA 1
ATOM 684 C C . ILE A 1 94 ? 3.451 13.692 -4.374 1.00 92.81 94 ILE A C 1
ATOM 686 O O . ILE A 1 94 ? 3.094 12.843 -3.561 1.00 92.81 94 ILE A O 1
ATOM 690 N N . VAL A 1 95 ? 3.252 14.998 -4.165 1.00 94.56 95 VAL A N 1
ATOM 691 C CA . VAL A 1 95 ? 2.568 15.516 -2.968 1.00 94.56 95 VAL A CA 1
ATOM 692 C C . VAL A 1 95 ? 1.128 15.008 -2.899 1.00 94.56 95 VAL A C 1
ATOM 694 O O . VAL A 1 95 ? 0.692 14.566 -1.838 1.00 94.56 95 VAL A O 1
ATOM 697 N N . LEU A 1 96 ? 0.402 15.002 -4.020 1.00 94.25 96 LEU A N 1
ATOM 698 C CA . LEU A 1 96 ? -0.943 14.432 -4.091 1.00 94.25 96 LEU A CA 1
ATOM 699 C C . LEU A 1 96 ? -0.932 12.936 -3.755 1.00 94.25 96 LEU A C 1
ATOM 701 O O . LEU A 1 96 ? -1.765 12.478 -2.976 1.00 94.25 96 LEU A O 1
ATOM 705 N N . TRP A 1 97 ? 0.023 12.180 -4.297 1.00 93.00 97 TRP A N 1
ATOM 706 C CA . TRP A 1 97 ? 0.169 10.756 -3.999 1.00 93.00 97 TRP A CA 1
ATOM 707 C C . TRP A 1 97 ? 0.447 10.504 -2.515 1.00 93.00 97 TRP A C 1
ATOM 709 O O . TRP A 1 97 ? -0.224 9.680 -1.895 1.00 93.00 97 TRP A O 1
ATOM 719 N N . LEU A 1 98 ? 1.373 11.262 -1.922 1.00 93.62 98 LEU A N 1
ATOM 720 C CA . LEU A 1 98 ? 1.670 11.206 -0.490 1.00 93.62 98 LEU A CA 1
ATOM 721 C C . LEU A 1 98 ? 0.450 11.583 0.354 1.00 93.62 98 LEU A C 1
ATOM 723 O O . LEU A 1 98 ? 0.198 10.942 1.370 1.00 93.62 98 LEU A O 1
ATOM 727 N N . GLY A 1 99 ? -0.331 12.575 -0.076 1.00 95.81 99 GLY A N 1
ATOM 728 C CA . GLY A 1 99 ? -1.581 12.960 0.572 1.00 95.81 99 GLY A CA 1
ATOM 729 C C . GLY A 1 99 ? -2.627 11.846 0.540 1.00 95.81 99 GLY A C 1
ATOM 730 O O . GLY A 1 99 ? -3.254 11.569 1.560 1.00 95.81 99 GLY A O 1
ATOM 731 N N . LEU A 1 100 ? -2.780 11.156 -0.594 1.00 93.44 100 LEU A N 1
ATOM 732 C CA . LEU A 1 100 ? -3.695 10.018 -0.721 1.00 93.44 100 LEU A CA 1
ATOM 733 C C . LEU A 1 100 ? -3.270 8.847 0.171 1.00 93.44 100 LEU A C 1
ATOM 735 O O . LEU A 1 100 ? -4.094 8.307 0.907 1.00 93.44 100 LEU A O 1
ATOM 739 N N . VAL A 1 101 ? -1.987 8.476 0.141 1.00 93.00 101 VAL A N 1
ATOM 740 C CA . VAL A 1 101 ? -1.454 7.374 0.956 1.00 93.00 101 VAL A CA 1
ATOM 741 C C . VAL A 1 101 ? -1.503 7.723 2.443 1.00 93.00 101 VAL A C 1
ATOM 743 O O . VAL A 1 101 ? -2.014 6.943 3.243 1.00 93.00 101 VAL A O 1
ATOM 746 N N . GLY A 1 102 ? -1.026 8.909 2.819 1.00 93.12 102 GLY A N 1
ATOM 747 C CA . GLY A 1 102 ? -1.036 9.391 4.197 1.00 93.12 102 GLY A CA 1
ATOM 748 C C . GLY A 1 102 ? -2.451 9.539 4.751 1.00 93.12 102 GLY A C 1
ATOM 749 O O . GLY A 1 102 ? -2.720 9.096 5.865 1.00 93.12 102 GLY A O 1
ATOM 750 N N . GLY A 1 103 ? -3.379 10.082 3.959 1.00 93.12 103 GLY A N 1
ATOM 751 C CA . GLY A 1 103 ? -4.792 10.190 4.320 1.00 93.12 103 GLY A CA 1
ATOM 752 C C . GLY A 1 103 ? -5.460 8.827 4.495 1.00 93.12 103 GLY A C 1
ATOM 753 O O . GLY A 1 103 ? -6.185 8.620 5.468 1.00 93.12 103 GLY A O 1
ATOM 754 N N . ALA A 1 104 ? -5.161 7.866 3.613 1.00 90.94 104 ALA A N 1
ATOM 755 C CA . ALA A 1 104 ? -5.645 6.497 3.748 1.00 90.94 104 ALA A CA 1
ATOM 756 C C . ALA A 1 104 ? -5.146 5.852 5.050 1.00 90.94 104 ALA A C 1
ATOM 758 O O . ALA A 1 104 ? -5.964 5.355 5.828 1.00 90.94 104 ALA A O 1
ATOM 759 N N . ILE A 1 105 ? -3.832 5.917 5.314 1.00 92.12 105 ILE A N 1
ATOM 760 C CA . ILE A 1 105 ? -3.201 5.409 6.546 1.00 92.12 105 ILE A CA 1
ATOM 761 C C . ILE A 1 105 ? -3.826 6.061 7.780 1.00 92.12 105 ILE A C 1
ATOM 763 O O . ILE A 1 105 ? -4.185 5.357 8.722 1.00 92.12 105 ILE A O 1
ATOM 767 N N . TYR A 1 106 ? -3.994 7.385 7.767 1.00 92.00 106 TYR A N 1
ATOM 768 C CA . TYR A 1 106 ? -4.611 8.118 8.865 1.00 92.00 106 TYR A CA 1
ATOM 769 C C . TYR A 1 106 ? -6.040 7.638 9.127 1.00 92.00 106 TYR A C 1
ATOM 771 O O . TYR A 1 106 ? -6.357 7.294 10.260 1.00 92.00 106 TYR A O 1
ATOM 779 N N . GLY A 1 107 ? -6.883 7.526 8.095 1.00 89.38 107 GLY A N 1
ATOM 780 C CA . GLY A 1 107 ? -8.252 7.045 8.279 1.00 89.38 107 GLY A CA 1
ATOM 781 C C . GLY A 1 107 ? -8.320 5.597 8.779 1.00 89.38 107 GLY A C 1
ATOM 782 O O . GLY A 1 107 ? -9.120 5.311 9.668 1.00 89.38 107 GLY A O 1
ATOM 783 N N . PHE A 1 108 ? -7.431 4.704 8.320 1.00 87.94 108 PHE A N 1
ATOM 784 C CA . PHE A 1 108 ? -7.319 3.353 8.889 1.00 87.94 108 PHE A CA 1
ATOM 785 C C . PHE A 1 108 ? -6.913 3.386 10.365 1.00 87.94 108 PHE A C 1
ATOM 787 O O . PHE A 1 108 ? -7.508 2.685 11.183 1.00 87.94 108 PHE A O 1
ATOM 794 N N . TYR A 1 109 ? -5.927 4.214 10.715 1.00 89.31 109 TYR A N 1
ATOM 795 C CA . TYR A 1 109 ? -5.466 4.373 12.090 1.00 89.31 109 TYR A CA 1
ATOM 796 C C . TYR A 1 109 ? -6.573 4.921 12.998 1.00 89.31 109 TYR A C 1
ATOM 798 O O . TYR A 1 109 ? -6.799 4.368 14.069 1.00 89.31 109 TYR A O 1
ATOM 806 N N . THR A 1 110 ? -7.314 5.938 12.552 1.00 88.12 110 THR A N 1
ATOM 807 C CA . THR A 1 110 ? -8.444 6.514 13.295 1.00 88.12 110 THR A CA 1
ATOM 808 C C . THR A 1 110 ? -9.544 5.486 13.541 1.00 88.12 110 THR A C 1
ATOM 810 O O . THR A 1 110 ? -10.016 5.346 14.668 1.00 88.12 110 THR A O 1
ATOM 813 N N . VAL A 1 111 ? -9.928 4.721 12.515 1.00 86.38 111 VAL A N 1
ATOM 814 C CA . VAL A 1 111 ? -10.931 3.656 12.659 1.00 86.38 111 VAL A CA 1
ATOM 815 C C . VAL A 1 111 ? -10.452 2.601 13.658 1.00 86.38 111 VAL A C 1
ATOM 817 O O . VAL A 1 111 ? -11.217 2.154 14.509 1.00 86.38 111 VAL A O 1
ATOM 820 N N . TYR A 1 112 ? -9.170 2.241 13.605 1.00 84.62 112 TYR A N 1
ATOM 821 C CA . TYR A 1 112 ? -8.580 1.274 14.525 1.00 84.62 112 TYR A CA 1
ATOM 822 C C . TYR A 1 112 ? -8.540 1.768 15.978 1.00 84.62 112 TYR A C 1
ATOM 824 O O . TYR A 1 112 ? -8.850 1.008 16.899 1.00 84.62 112 TYR A O 1
ATOM 832 N N . THR A 1 113 ? -8.188 3.037 16.205 1.00 84.62 113 THR A N 1
ATOM 833 C CA . THR A 1 113 ? -8.211 3.634 17.546 1.00 84.62 113 THR A CA 1
ATOM 834 C C . THR A 1 113 ? -9.630 3.732 18.095 1.00 84.62 113 THR A C 1
ATOM 836 O O . THR A 1 113 ? -9.840 3.397 19.258 1.00 84.62 113 THR A O 1
ATOM 839 N N . ASN A 1 114 ? -10.603 4.110 17.259 1.00 82.81 114 ASN A N 1
ATOM 840 C CA . ASN A 1 114 ? -12.012 4.188 17.648 1.00 82.81 114 ASN A CA 1
ATOM 841 C C . ASN A 1 114 ? -12.542 2.802 18.021 1.00 82.81 114 ASN A C 1
ATOM 843 O O . ASN A 1 114 ? -13.106 2.625 19.095 1.00 82.81 114 ASN A O 1
ATOM 847 N N . PHE A 1 115 ? -12.263 1.791 17.197 1.00 75.94 115 PHE A N 1
ATOM 848 C CA . PHE A 1 115 ? -12.632 0.406 17.482 1.00 75.94 115 PHE A CA 1
ATOM 849 C C . PHE A 1 115 ? -12.085 -0.084 18.834 1.00 75.94 115 PHE A C 1
ATOM 851 O O . PHE A 1 115 ? -12.807 -0.713 19.602 1.00 75.94 115 PHE A O 1
ATOM 858 N N . ARG A 1 116 ? -10.830 0.247 19.166 1.00 77.38 116 ARG A N 1
ATOM 859 C CA . ARG A 1 116 ? -10.237 -0.092 20.471 1.00 77.38 116 ARG A CA 1
ATOM 860 C C . ARG A 1 116 ? -10.854 0.674 21.641 1.00 77.38 116 ARG A C 1
ATOM 862 O O . ARG A 1 116 ? -10.909 0.120 22.729 1.00 77.38 116 ARG A O 1
ATOM 869 N N . ALA A 1 117 ? -11.300 1.910 21.430 1.00 74.81 117 ALA A N 1
ATOM 870 C CA . ALA A 1 117 ? -11.930 2.723 22.469 1.00 74.81 117 ALA A CA 1
ATOM 871 C C . ALA A 1 117 ? -13.351 2.250 22.828 1.00 74.81 117 ALA A C 1
ATOM 873 O O . ALA A 1 117 ? -13.806 2.504 23.939 1.00 74.81 117 ALA A O 1
ATOM 874 N N . TYR A 1 118 ? -14.038 1.557 21.910 1.00 64.94 118 TYR A N 1
ATOM 875 C CA . TYR A 1 118 ? -15.380 1.001 22.132 1.00 64.94 118 TYR A CA 1
ATOM 876 C C . TYR A 1 118 ? -15.390 -0.443 22.661 1.00 64.94 118 TYR A C 1
ATOM 878 O O . TYR A 1 118 ? -16.456 -0.948 23.011 1.00 64.94 118 TYR A O 1
ATOM 886 N N . ASN A 1 119 ? -14.234 -1.111 22.733 1.00 53.97 119 ASN A N 1
ATOM 887 C CA . ASN A 1 119 ? -14.119 -2.416 23.385 1.00 53.97 119 ASN A CA 1
ATOM 888 C C . ASN A 1 119 ? -14.030 -2.222 24.909 1.00 53.97 119 ASN A C 1
ATOM 890 O O . ASN A 1 119 ? -12.979 -1.834 25.420 1.00 53.97 119 ASN A O 1
ATOM 894 N N . PHE A 1 120 ? -15.145 -2.489 25.596 1.00 48.00 120 PHE A N 1
ATOM 895 C CA . PHE A 1 120 ? -15.212 -2.742 27.040 1.00 48.00 120 PHE A CA 1
ATOM 896 C C . PHE A 1 120 ? -14.664 -4.132 27.378 1.00 48.00 120 PHE A C 1
ATOM 898 O O . PHE A 1 120 ? -14.914 -5.067 26.581 1.00 48.00 120 PHE A O 1
#

Foldseek 3Di:
DPPVVVVVVVVVVVVVVLVPDVCSVVVVVVVVVVVLVVVVVVVVVVVVVVCVVCVVVLVVDDPVLNVLQVQLVVLVVCLSVCVVVQVPDDPVSVVSSCCSNVSSVVSVVVSVVVSVVPDD

Secondary structure (DSSP, 8-state):
--HHHHHHHHHHHHHHHHHHSTTHHHHHHHHHHHHHHHHHHHHHHHHHHHHHHHHHHHHSS-HHHHHHHHHHHHHHHHHHHHHHHHHTSSSHHHHHHHHHHHHHHHHHHHHHHHHHHS--

Organism: NCBI:txid2997339